Protein AF-A0A821FX64-F1 (afdb_monomer_lite)

pLDDT: mean 73.26, std 17.86, range [36.28, 92.06]

Foldseek 3Di:
DDDDPPPCPPPPPVPDDPDDPVVVLVVLLVQLVCLVVVDPDPVSSVVSLVVSLVVCVVVVHDNVVSVVSVVVSVVVCVVVVPPDDDPPPDD

Sequence (91 aa):
MVYHKSAAEPYAVPFIFDHPKHTFVNVIQTSLTRAVRYSSTFETFNNERCYIKLTLLLNGYSSSFSDKEFRNFFTDYLSTNSFMPFITHET

Secondary structure (DSSP, 8-state):
-------------TTS----HHHHHHHHHHHHHHHHHH-SSHHHHHHHHHHHHHHHHHTT--HHHHHHHHHHHHHHHHHH-TT--------

Structure (mmCIF, N/CA/C/O backbone):
data_AF-A0A821FX64-F1
#
_entry.id   AF-A0A821FX64-F1
#
loop_
_atom_site.group_PDB
_atom_site.id
_atom_site.type_symbol
_atom_site.label_atom_id
_atom_site.label_alt_id
_atom_site.label_comp_id
_atom_site.label_asym_id
_atom_site.label_entity_id
_atom_site.label_seq_id
_atom_site.pdbx_PDB_ins_code
_atom_site.Cartn_x
_atom_site.Cartn_y
_atom_site.Cartn_z
_atom_site.occupancy
_atom_site.B_iso_or_equiv
_atom_site.auth_seq_id
_atom_site.auth_comp_id
_atom_site.auth_asym_id
_atom_site.auth_atom_id
_atom_site.pdbx_PDB_model_num
ATOM 1 N N . MET A 1 1 ? 30.753 -28.690 18.390 1.00 36.28 1 MET A N 1
ATOM 2 C CA . MET A 1 1 ? 29.471 -28.097 18.827 1.00 36.28 1 MET A CA 1
ATOM 3 C C . MET A 1 1 ? 29.138 -26.973 17.871 1.00 36.28 1 MET A C 1
ATOM 5 O O . MET A 1 1 ? 29.894 -26.016 17.785 1.00 36.28 1 MET A O 1
ATOM 9 N N . VAL A 1 2 ? 28.086 -27.159 17.079 1.00 41.94 2 VAL A N 1
ATOM 10 C CA . VAL A 1 2 ? 27.653 -26.232 16.029 1.00 41.94 2 VAL A CA 1
ATOM 11 C C . VAL A 1 2 ? 26.605 -25.310 16.639 1.00 41.94 2 VAL A C 1
ATOM 13 O O . VAL A 1 2 ? 25.564 -25.782 17.089 1.00 41.94 2 VAL A O 1
ATOM 16 N N . TYR A 1 3 ? 26.889 -24.011 16.691 1.00 52.06 3 TYR A N 1
ATOM 17 C CA . TYR A 1 3 ? 25.958 -23.011 17.205 1.00 52.06 3 TYR A CA 1
ATOM 18 C C . TYR A 1 3 ? 24.933 -22.684 16.109 1.00 52.06 3 TYR A C 1
ATOM 20 O O . TYR A 1 3 ? 25.188 -21.860 15.235 1.00 52.06 3 TYR A O 1
ATOM 28 N N . HIS A 1 4 ? 23.784 -23.364 16.112 1.00 47.75 4 HIS A N 1
ATOM 29 C CA . HIS A 1 4 ? 22.642 -22.974 15.284 1.00 47.75 4 HIS A CA 1
ATOM 30 C C . HIS A 1 4 ? 21.883 -21.857 16.001 1.00 47.75 4 HIS A C 1
ATOM 32 O O . HIS A 1 4 ? 21.114 -22.099 16.930 1.00 47.75 4 HIS A O 1
ATOM 38 N N . LYS A 1 5 ? 22.097 -20.613 15.566 1.00 55.75 5 LYS A N 1
ATOM 39 C CA . LYS A 1 5 ? 21.178 -19.521 15.880 1.00 55.75 5 LYS A CA 1
ATOM 40 C C . LYS A 1 5 ? 19.919 -19.792 15.063 1.00 55.75 5 LYS A C 1
ATOM 42 O O . LYS A 1 5 ? 19.960 -19.682 13.841 1.00 55.75 5 LYS A O 1
ATOM 47 N N . SER A 1 6 ? 18.833 -20.191 15.721 1.00 53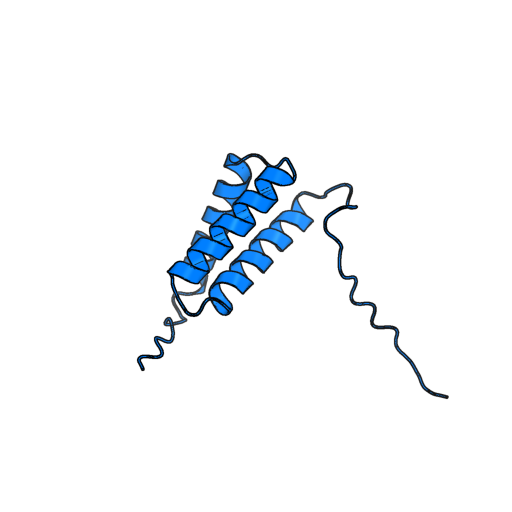.03 6 SER A N 1
ATOM 48 C CA . SER A 1 6 ? 17.523 -20.273 15.076 1.00 53.03 6 SER A CA 1
ATOM 49 C C . SER A 1 6 ? 17.099 -18.846 14.741 1.00 53.03 6 SER A C 1
ATOM 51 O O . SER A 1 6 ? 16.464 -18.160 15.538 1.00 53.03 6 SER A O 1
ATOM 53 N N . ALA A 1 7 ? 17.556 -18.351 13.591 1.00 55.50 7 ALA A N 1
ATOM 54 C CA . ALA A 1 7 ? 17.041 -17.154 12.958 1.00 55.50 7 ALA A CA 1
ATOM 55 C C . ALA A 1 7 ? 15.649 -17.496 12.422 1.00 55.50 7 ALA A C 1
ATOM 57 O O . ALA A 1 7 ? 15.416 -17.569 11.221 1.00 55.50 7 ALA A O 1
ATOM 58 N N . ALA A 1 8 ? 14.719 -17.744 13.341 1.00 53.03 8 ALA A N 1
ATOM 59 C CA . ALA A 1 8 ? 13.332 -17.451 13.085 1.00 53.03 8 ALA A CA 1
ATOM 60 C C . ALA A 1 8 ? 13.270 -15.927 12.960 1.00 53.03 8 ALA A C 1
ATOM 62 O O . ALA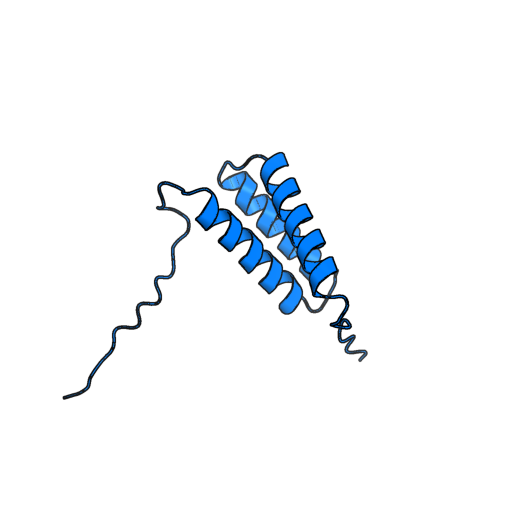 A 1 8 ? 13.046 -15.218 13.939 1.00 53.03 8 ALA A O 1
ATOM 63 N N . GLU A 1 9 ? 13.540 -15.405 11.762 1.00 56.38 9 GLU A N 1
ATOM 64 C CA . GLU A 1 9 ? 12.848 -14.192 11.356 1.00 56.38 9 GLU A CA 1
ATOM 65 C C . GLU A 1 9 ? 11.368 -14.501 11.590 1.00 56.38 9 GLU A C 1
ATOM 67 O O . GLU A 1 9 ? 10.866 -15.480 11.025 1.00 56.38 9 GLU A O 1
ATOM 72 N N . PRO A 1 10 ? 10.668 -13.785 12.485 1.00 55.72 10 PRO A N 1
ATOM 73 C CA . PRO A 1 10 ? 9.247 -13.988 12.601 1.00 55.72 10 PRO A CA 1
ATOM 74 C C . PRO A 1 10 ? 8.679 -13.506 11.272 1.00 55.72 10 PRO A C 1
ATOM 76 O O . PRO A 1 10 ? 8.519 -12.307 11.046 1.00 55.72 10 PRO A O 1
ATOM 79 N N . TYR A 1 11 ? 8.399 -14.442 10.368 1.00 52.25 11 TYR A N 1
ATOM 80 C CA . TYR A 1 11 ? 7.417 -14.230 9.325 1.00 52.25 11 TYR A CA 1
ATOM 81 C C . TYR A 1 11 ? 6.125 -13.936 10.078 1.00 52.25 11 TYR A C 1
ATOM 83 O O . TYR A 1 11 ? 5.415 -14.843 10.508 1.00 52.25 11 TYR A O 1
ATOM 91 N N . ALA A 1 12 ? 5.895 -12.654 10.361 1.00 53.94 12 ALA A N 1
ATOM 92 C CA . ALA A 1 12 ? 4.685 -12.174 10.984 1.00 53.94 12 ALA A CA 1
ATOM 93 C C . ALA A 1 12 ? 3.567 -12.453 9.986 1.00 53.94 12 ALA A C 1
ATOM 95 O O . ALA A 1 12 ? 3.327 -11.687 9.054 1.00 53.94 12 ALA A O 1
ATOM 96 N N . VAL A 1 13 ? 2.942 -13.616 10.140 1.00 54.22 13 VAL A N 1
ATOM 97 C CA . VAL A 1 13 ? 1.740 -13.979 9.411 1.00 54.22 13 VAL A CA 1
ATOM 98 C C . VAL A 1 13 ? 0.690 -12.932 9.799 1.00 54.22 13 VAL A C 1
ATOM 100 O O . VAL A 1 13 ? 0.379 -12.808 10.987 1.00 54.22 13 VAL A O 1
ATOM 103 N N . PRO A 1 14 ? 0.154 -12.146 8.850 1.00 51.75 14 PRO A N 1
ATOM 104 C CA . PRO A 1 14 ? -0.624 -10.945 9.162 1.00 51.75 14 PRO A CA 1
ATOM 105 C C . PRO A 1 14 ? -2.020 -11.232 9.744 1.00 51.75 14 PRO A C 1
ATOM 107 O O . PRO A 1 14 ? -2.814 -10.312 9.896 1.00 51.75 14 PRO A O 1
ATOM 110 N N . PHE A 1 15 ? -2.328 -12.483 10.096 1.00 50.84 15 PHE A N 1
ATOM 111 C CA . PHE A 1 15 ? -3.686 -12.930 10.404 1.00 50.84 15 PHE A CA 1
ATOM 112 C C . PHE A 1 15 ? -3.974 -13.168 11.898 1.00 50.84 15 PHE A C 1
ATOM 114 O O . PHE A 1 15 ? -5.107 -13.500 12.222 1.00 50.84 15 PHE A O 1
ATOM 121 N N . ILE A 1 16 ? -3.000 -13.006 12.814 1.00 48.12 16 ILE A N 1
ATOM 122 C CA . ILE A 1 16 ? -3.187 -13.345 14.252 1.00 48.12 16 ILE A CA 1
ATOM 123 C C . ILE A 1 16 ? -2.836 -12.204 15.227 1.00 48.12 16 ILE A C 1
ATOM 125 O O . ILE A 1 16 ? -2.724 -12.424 16.428 1.00 48.12 16 ILE A O 1
ATOM 129 N N . PHE A 1 17 ? -2.641 -10.971 14.761 1.00 47.91 17 PHE A N 1
ATOM 130 C CA . PHE A 1 17 ? -2.423 -9.868 15.704 1.00 47.91 17 PHE A CA 1
ATOM 131 C C . PHE A 1 17 ? -3.762 -9.302 16.186 1.00 47.91 17 PHE A C 1
ATOM 133 O O . PHE A 1 17 ? -4.572 -8.906 15.365 1.00 47.91 17 PHE A O 1
ATOM 140 N N . ASP A 1 18 ? -3.971 -9.171 17.494 1.00 51.47 18 ASP A N 1
ATOM 141 C CA . ASP A 1 18 ? -4.905 -8.188 18.063 1.00 51.47 18 ASP A CA 1
ATOM 142 C C . ASP A 1 18 ? -4.326 -6.792 17.753 1.00 51.47 18 ASP A C 1
ATOM 144 O O . ASP A 1 18 ? -3.371 -6.342 18.384 1.00 51.47 18 ASP A O 1
ATOM 148 N N . HIS A 1 19 ? -4.768 -6.166 16.661 1.00 56.38 19 HIS A N 1
ATOM 149 C CA . HIS A 1 19 ? -3.990 -5.167 15.916 1.00 56.38 19 HIS A CA 1
ATOM 150 C C . HIS A 1 19 ? -3.667 -3.855 16.675 1.00 56.38 19 HIS A C 1
ATOM 152 O O . HIS A 1 19 ? -4.558 -3.023 16.876 1.00 56.38 19 HIS A O 1
ATOM 158 N N . PRO A 1 20 ? -2.383 -3.513 16.917 1.00 61.16 20 PRO A N 1
ATOM 159 C CA . PRO A 1 20 ? -1.976 -2.119 17.026 1.00 61.16 20 PRO A CA 1
ATOM 160 C C . PRO A 1 20 ? -1.998 -1.512 15.617 1.00 61.16 20 PRO A C 1
ATOM 162 O O . PRO A 1 20 ? -1.341 -2.020 14.706 1.00 61.16 20 PRO A O 1
ATOM 165 N N . LYS A 1 21 ? -2.705 -0.389 15.431 1.00 60.34 21 LYS A N 1
ATOM 166 C CA . LYS A 1 21 ? -2.752 0.368 14.158 1.00 60.34 21 LYS A CA 1
ATOM 167 C C . LYS A 1 21 ? -1.360 0.581 13.536 1.00 60.34 21 LYS A C 1
ATOM 169 O O . LYS A 1 21 ? -1.218 0.550 12.320 1.00 60.34 21 LYS A O 1
ATOM 174 N N . HIS A 1 22 ? -0.336 0.733 14.376 1.00 61.22 22 HIS A N 1
ATOM 175 C CA . HIS A 1 22 ? 1.057 0.935 13.976 1.00 61.22 22 HIS A CA 1
ATOM 176 C C . HIS A 1 22 ? 1.666 -0.230 13.181 1.00 61.22 22 HIS A C 1
ATOM 178 O O . HIS A 1 22 ? 2.399 0.013 12.226 1.00 61.22 22 HIS A O 1
ATOM 184 N N . THR A 1 23 ? 1.347 -1.483 13.515 1.00 63.97 23 THR A N 1
ATOM 185 C CA . THR A 1 23 ? 1.914 -2.646 12.810 1.00 63.97 23 THR A CA 1
ATOM 186 C C . THR A 1 23 ? 1.434 -2.693 11.360 1.00 63.97 23 THR A C 1
ATOM 188 O O . THR A 1 23 ? 2.209 -3.000 10.459 1.00 63.97 23 THR A O 1
ATOM 191 N N . PHE A 1 24 ? 0.182 -2.304 11.109 1.00 72.31 24 PHE A N 1
ATOM 192 C CA . PHE A 1 24 ? -0.395 -2.307 9.762 1.00 72.31 24 PHE A CA 1
ATOM 193 C C . PHE A 1 24 ? 0.086 -1.155 8.896 1.00 72.31 24 PHE A C 1
ATOM 195 O O . PHE A 1 24 ? 0.322 -1.363 7.710 1.00 72.31 24 PHE A O 1
ATOM 202 N N . VAL A 1 25 ? 0.300 0.027 9.477 1.00 76.56 25 VAL A N 1
ATOM 203 C CA . VAL A 1 25 ? 0.916 1.150 8.752 1.00 76.56 25 VAL A CA 1
ATOM 204 C C . VAL A 1 25 ? 2.282 0.733 8.203 1.00 76.56 25 VAL A C 1
ATOM 206 O O . VAL A 1 25 ? 2.551 0.926 7.019 1.00 76.56 25 VAL A O 1
ATOM 209 N N . ASN A 1 26 ? 3.094 0.041 9.007 1.00 80.69 26 ASN A N 1
ATOM 210 C CA . ASN A 1 26 ? 4.387 -0.474 8.557 1.00 80.69 26 ASN A CA 1
ATOM 211 C C . ASN A 1 26 ? 4.250 -1.524 7.442 1.00 80.69 26 ASN A C 1
ATOM 213 O O . ASN A 1 26 ? 5.044 -1.520 6.501 1.00 80.69 26 ASN A O 1
ATOM 217 N N . VAL A 1 27 ? 3.244 -2.404 7.505 1.00 83.56 27 VAL A N 1
ATOM 218 C CA . VAL A 1 27 ? 2.965 -3.387 6.440 1.00 83.56 27 VAL A CA 1
ATOM 219 C C . VAL A 1 27 ? 2.579 -2.687 5.132 1.00 83.56 27 VAL A C 1
ATOM 221 O O . VAL A 1 27 ? 3.093 -3.048 4.071 1.00 83.56 27 VAL A O 1
ATOM 224 N N . ILE A 1 28 ? 1.734 -1.653 5.189 1.00 86.12 28 ILE A N 1
ATOM 225 C CA . ILE A 1 28 ? 1.332 -0.862 4.014 1.00 86.12 28 ILE A CA 1
ATOM 226 C C . ILE A 1 28 ? 2.540 -0.131 3.422 1.00 86.12 28 ILE A C 1
ATOM 228 O O . ILE A 1 28 ? 2.804 -0.242 2.229 1.00 86.12 28 ILE A O 1
ATOM 232 N N . GLN A 1 29 ? 3.330 0.556 4.248 1.00 86.56 29 GLN A N 1
ATOM 233 C CA . GLN A 1 29 ? 4.526 1.262 3.782 1.00 86.56 29 GLN A CA 1
ATOM 234 C C . GLN A 1 29 ? 5.562 0.307 3.175 1.00 86.56 29 GLN A C 1
ATOM 236 O O . GLN A 1 29 ? 6.132 0.591 2.120 1.00 86.56 29 GLN A O 1
ATOM 241 N N . THR A 1 30 ? 5.790 -0.848 3.804 1.00 85.88 30 THR A N 1
ATOM 242 C CA . THR A 1 30 ? 6.758 -1.844 3.320 1.00 85.88 30 THR A CA 1
ATOM 243 C C . THR A 1 30 ? 6.299 -2.473 2.008 1.00 85.88 30 THR A C 1
ATOM 245 O O . THR A 1 30 ? 7.102 -2.614 1.087 1.00 85.88 30 THR A O 1
ATOM 248 N N . SER A 1 31 ? 5.015 -2.826 1.894 1.00 87.88 31 SER A N 1
ATOM 249 C CA . SER A 1 31 ? 4.449 -3.384 0.659 1.00 87.88 31 SER A CA 1
ATOM 250 C C . SER A 1 31 ? 4.482 -2.374 -0.487 1.00 87.88 31 SER A C 1
ATOM 252 O O . SER A 1 31 ? 4.951 -2.718 -1.565 1.00 87.88 31 SER A O 1
ATOM 254 N N . LEU A 1 32 ? 4.119 -1.110 -0.248 1.00 88.81 32 LEU A N 1
ATOM 255 C CA . LEU A 1 32 ? 4.217 -0.051 -1.258 1.00 88.81 32 LEU A CA 1
ATOM 256 C C . LEU A 1 32 ? 5.666 0.242 -1.668 1.00 88.81 32 LEU A C 1
ATOM 258 O O . LEU A 1 32 ? 5.949 0.388 -2.854 1.00 88.81 32 LEU A O 1
ATOM 262 N N . THR A 1 33 ? 6.606 0.270 -0.720 1.00 88.12 33 THR A N 1
ATOM 263 C CA . THR A 1 33 ? 8.037 0.462 -1.026 1.00 88.12 33 THR A CA 1
ATOM 264 C C . THR A 1 33 ? 8.578 -0.674 -1.890 1.00 88.12 33 THR A C 1
ATOM 266 O O . THR A 1 33 ? 9.334 -0.435 -2.830 1.00 88.12 33 THR A O 1
ATOM 269 N N . ARG A 1 34 ? 8.190 -1.917 -1.584 1.00 87.00 34 ARG A N 1
ATOM 270 C CA . ARG A 1 34 ? 8.535 -3.085 -2.401 1.00 87.00 34 ARG A CA 1
ATOM 271 C C . ARG A 1 34 ? 7.922 -2.980 -3.790 1.00 87.00 34 ARG A C 1
ATOM 273 O O . ARG A 1 34 ? 8.659 -3.155 -4.753 1.00 87.00 34 ARG A O 1
ATOM 280 N N . ALA A 1 35 ? 6.650 -2.601 -3.885 1.00 88.38 35 ALA A N 1
ATOM 281 C CA . ALA A 1 35 ? 5.971 -2.441 -5.161 1.00 88.38 35 ALA A CA 1
ATOM 282 C C . ALA A 1 35 ? 6.683 -1.429 -6.061 1.00 88.38 35 ALA A C 1
ATOM 284 O O . ALA A 1 35 ? 6.967 -1.725 -7.216 1.00 88.38 35 ALA A O 1
ATOM 285 N N . VAL A 1 36 ? 7.062 -0.265 -5.523 1.00 86.88 36 VAL A N 1
ATOM 286 C CA . VAL A 1 36 ? 7.819 0.747 -6.279 1.00 86.88 36 VAL A CA 1
ATOM 287 C C . VAL A 1 36 ? 9.188 0.222 -6.729 1.00 86.88 36 VAL A C 1
ATOM 289 O O . VAL A 1 36 ? 9.610 0.506 -7.844 1.00 86.88 36 VAL A O 1
ATOM 292 N N . ARG A 1 37 ? 9.894 -0.536 -5.881 1.00 84.44 37 ARG A N 1
ATOM 293 C CA . ARG A 1 37 ? 11.252 -1.026 -6.180 1.00 84.44 37 ARG A CA 1
ATOM 294 C C . ARG A 1 37 ? 11.288 -2.205 -7.149 1.00 84.44 37 ARG A C 1
ATOM 296 O O . ARG A 1 37 ? 12.240 -2.315 -7.912 1.00 84.44 37 ARG A O 1
ATOM 303 N N . TYR A 1 38 ? 10.315 -3.108 -7.069 1.00 84.44 38 TYR A N 1
ATOM 304 C CA . TYR A 1 38 ? 10.290 -4.333 -7.872 1.00 84.44 38 TYR A CA 1
ATOM 305 C C . TYR A 1 38 ? 9.491 -4.192 -9.16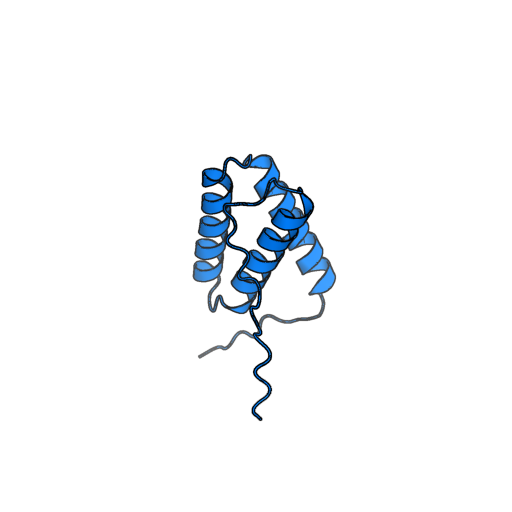5 1.00 84.44 38 TYR A C 1
ATOM 307 O O . TYR A 1 38 ? 9.666 -4.998 -10.077 1.00 84.44 38 TYR A O 1
ATOM 315 N N . SER A 1 39 ? 8.646 -3.170 -9.275 1.00 85.12 39 SER A N 1
ATOM 316 C CA . SER A 1 39 ? 7.909 -2.913 -10.504 1.00 85.12 39 SER A CA 1
ATOM 317 C C . SER A 1 39 ? 8.822 -2.346 -11.581 1.00 85.12 39 SER A C 1
ATOM 319 O O . SER A 1 39 ? 9.316 -1.228 -11.471 1.00 85.12 39 SER A O 1
ATOM 321 N N . SER A 1 40 ? 9.004 -3.106 -12.660 1.00 83.75 40 SER A N 1
ATOM 322 C CA . SER A 1 40 ? 9.755 -2.655 -13.837 1.00 83.75 40 SER A CA 1
ATOM 323 C C . SER A 1 40 ? 8.959 -1.674 -14.701 1.00 83.75 40 SER A C 1
ATOM 325 O O . SER A 1 40 ? 9.542 -0.870 -15.417 1.00 83.75 40 SER A O 1
ATOM 327 N N . THR A 1 41 ? 7.624 -1.728 -14.640 1.00 88.69 41 THR A N 1
ATOM 328 C CA . THR A 1 41 ? 6.733 -0.841 -15.398 1.00 88.69 41 THR A CA 1
ATOM 329 C C . THR A 1 41 ? 5.713 -0.165 -14.488 1.00 88.69 41 THR A C 1
ATOM 331 O O . THR A 1 41 ? 5.353 -0.669 -13.418 1.00 88.69 41 THR A O 1
ATOM 334 N N . PHE A 1 42 ? 5.188 0.972 -14.942 1.00 86.44 42 PHE A N 1
ATOM 335 C CA . PHE A 1 42 ? 4.115 1.662 -14.231 1.00 86.44 42 PHE A CA 1
ATOM 336 C C . PHE A 1 42 ? 2.838 0.813 -14.132 1.00 86.44 42 PHE A C 1
ATOM 338 O O . PHE A 1 42 ? 2.125 0.873 -13.133 1.00 86.44 42 PHE A O 1
ATOM 345 N N . GLU A 1 43 ? 2.562 -0.018 -15.138 1.00 89.12 43 GLU A N 1
ATOM 346 C CA . GLU A 1 43 ? 1.415 -0.925 -15.131 1.00 89.12 43 GLU A CA 1
ATOM 347 C C . GLU A 1 43 ? 1.559 -2.009 -14.058 1.00 89.12 43 GLU A C 1
ATOM 349 O O . GLU A 1 43 ? 0.645 -2.203 -13.255 1.00 89.12 43 GLU A O 1
ATOM 354 N N . THR A 1 44 ? 2.733 -2.647 -13.968 1.00 87.38 44 THR A N 1
ATOM 355 C CA . THR A 1 44 ? 3.019 -3.631 -12.909 1.00 87.38 44 THR A CA 1
ATOM 356 C C . THR A 1 44 ? 2.888 -3.015 -11.518 1.00 87.38 44 THR A C 1
ATOM 358 O O . THR A 1 44 ? 2.277 -3.619 -10.638 1.00 87.38 44 THR A O 1
ATOM 361 N N . PHE A 1 45 ? 3.332 -1.764 -11.358 1.00 89.69 45 PHE A N 1
ATOM 362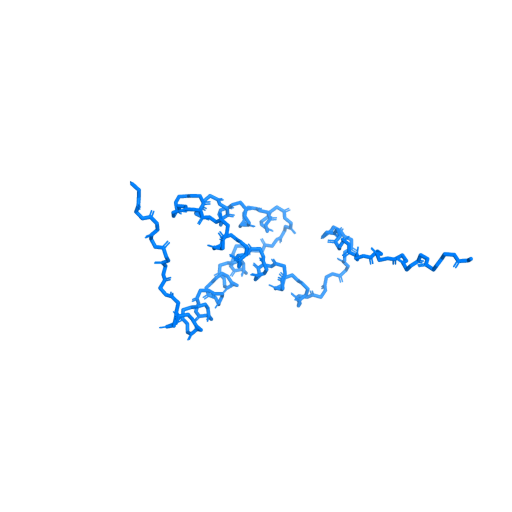 C CA . PHE A 1 45 ? 3.170 -1.023 -10.111 1.00 89.69 45 PHE A CA 1
ATOM 363 C C . PHE A 1 45 ? 1.701 -0.766 -9.774 1.00 89.69 45 PHE A C 1
ATOM 365 O O . PHE A 1 45 ? 1.273 -0.970 -8.637 1.00 89.69 45 PHE A O 1
ATOM 372 N N . ASN A 1 46 ? 0.904 -0.332 -10.751 1.00 89.88 46 ASN A N 1
ATOM 373 C CA . ASN A 1 46 ? -0.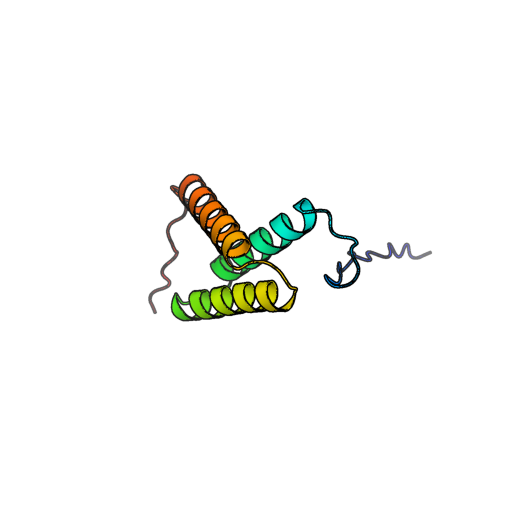517 -0.074 -10.539 1.00 89.88 46 ASN A CA 1
ATOM 374 C C . ASN A 1 46 ? -1.285 -1.350 -10.176 1.00 89.88 46 ASN A C 1
ATOM 376 O O . ASN A 1 46 ? -2.154 -1.306 -9.303 1.00 89.88 46 ASN A O 1
ATOM 380 N N . ASN A 1 47 ? -0.943 -2.479 -10.799 1.00 91.19 47 ASN A N 1
ATOM 381 C CA . ASN A 1 47 ? -1.533 -3.776 -10.481 1.00 91.19 47 ASN A CA 1
ATOM 382 C C . ASN A 1 47 ? -1.217 -4.188 -9.039 1.00 91.19 47 ASN A C 1
ATOM 384 O O . ASN A 1 47 ? -2.124 -4.554 -8.289 1.00 91.19 47 ASN A O 1
ATOM 388 N N . GLU A 1 48 ? 0.037 -4.045 -8.611 1.00 88.69 48 GLU A N 1
ATOM 389 C CA . GLU A 1 48 ? 0.450 -4.349 -7.241 1.00 88.69 48 GLU A CA 1
ATOM 390 C C . GLU A 1 48 ? -0.199 -3.396 -6.224 1.00 88.69 48 GLU A C 1
ATOM 392 O O . GLU A 1 48 ? -0.719 -3.826 -5.194 1.00 88.69 48 GLU A O 1
ATOM 397 N N . ARG A 1 49 ? -0.298 -2.103 -6.553 1.00 91.12 49 ARG A N 1
ATOM 398 C CA . ARG A 1 49 ? -1.021 -1.107 -5.750 1.00 91.12 49 ARG A CA 1
ATOM 399 C C . ARG A 1 49 ? -2.493 -1.485 -5.561 1.00 91.12 49 ARG A C 1
ATOM 401 O O . ARG A 1 49 ? -3.011 -1.407 -4.444 1.00 91.12 49 ARG A O 1
ATOM 408 N N . CYS A 1 50 ? -3.174 -1.888 -6.634 1.00 90.94 50 CYS A N 1
ATOM 409 C CA . CYS A 1 50 ? -4.559 -2.359 -6.585 1.00 90.94 50 CYS A CA 1
ATOM 410 C C . CYS A 1 50 ? -4.694 -3.634 -5.748 1.00 90.94 50 CYS A C 1
ATOM 412 O O . CYS A 1 50 ? -5.616 -3.733 -4.939 1.00 90.94 50 CYS A O 1
ATOM 414 N N . TYR A 1 51 ? -3.754 -4.569 -5.882 1.00 92.06 51 TYR A N 1
ATOM 415 C CA . TYR A 1 51 ? -3.721 -5.799 -5.096 1.00 92.06 51 TYR A CA 1
ATOM 416 C C . TYR A 1 51 ? -3.569 -5.530 -3.591 1.00 92.06 51 TYR A C 1
ATOM 418 O O . TYR A 1 51 ? -4.314 -6.086 -2.781 1.00 92.06 51 TYR A O 1
ATOM 426 N N . ILE A 1 52 ? -2.673 -4.616 -3.200 1.00 90.19 52 ILE A N 1
ATOM 427 C CA . ILE A 1 52 ? -2.502 -4.201 -1.799 1.00 90.19 52 ILE A CA 1
ATOM 428 C C . ILE A 1 52 ? -3.798 -3.568 -1.275 1.00 90.19 52 ILE A C 1
ATOM 430 O O . ILE A 1 52 ? -4.261 -3.917 -0.189 1.00 90.19 52 ILE A O 1
ATOM 434 N N . LYS A 1 53 ? -4.430 -2.677 -2.054 1.00 90.31 53 LYS A N 1
ATOM 435 C CA . LYS A 1 53 ? -5.701 -2.046 -1.664 1.00 90.31 53 LYS A CA 1
ATOM 436 C C . LYS A 1 53 ? -6.818 -3.078 -1.482 1.00 90.31 53 LYS A C 1
ATOM 438 O O . LYS A 1 53 ? -7.518 -3.032 -0.475 1.00 90.31 53 LYS A O 1
ATOM 443 N N . LEU A 1 54 ? -6.957 -4.028 -2.406 1.00 91.06 54 LEU A N 1
ATOM 444 C CA . LEU A 1 54 ? -7.921 -5.128 -2.294 1.00 91.06 54 LEU A CA 1
ATOM 445 C C . LEU A 1 54 ? -7.664 -5.979 -1.051 1.00 91.06 54 LEU A C 1
ATOM 447 O O . LEU A 1 54 ? -8.596 -6.278 -0.313 1.00 91.06 54 LEU A O 1
ATOM 451 N N . THR A 1 55 ? -6.402 -6.304 -0.778 1.00 87.88 55 THR A N 1
ATOM 452 C CA . THR A 1 55 ? -6.011 -7.065 0.413 1.00 87.88 55 THR A CA 1
ATOM 453 C C . THR A 1 55 ? -6.419 -6.337 1.695 1.00 87.88 55 THR A C 1
ATOM 455 O O . THR A 1 55 ? -6.935 -6.960 2.618 1.00 87.88 55 THR A O 1
ATOM 458 N N . LEU A 1 56 ? -6.256 -5.012 1.765 1.00 86.50 56 LEU A N 1
ATOM 459 C CA . LEU A 1 56 ? -6.712 -4.229 2.918 1.00 86.50 56 LEU A CA 1
ATOM 460 C C . LEU A 1 56 ? -8.241 -4.251 3.058 1.00 86.50 56 LEU A C 1
ATOM 462 O O . LEU A 1 56 ? -8.757 -4.488 4.147 1.00 86.50 56 LEU A O 1
ATOM 466 N N . LEU A 1 57 ? -8.977 -4.064 1.964 1.00 87.69 57 LEU A N 1
ATOM 467 C CA . LEU A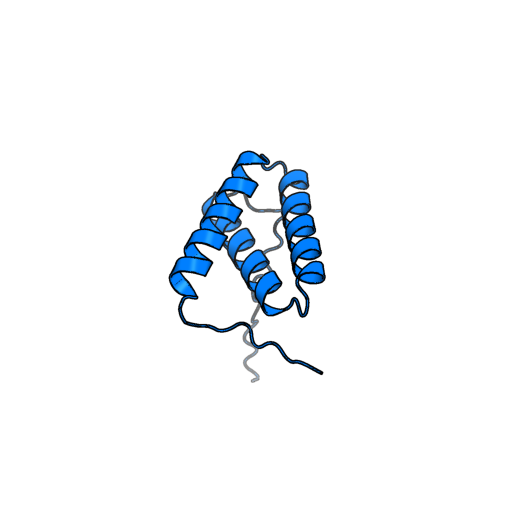 1 57 ? -10.442 -4.110 2.000 1.00 87.69 57 LEU A CA 1
ATOM 468 C C . LEU A 1 57 ? -10.961 -5.484 2.456 1.00 87.69 57 LEU A C 1
ATOM 470 O O . LEU A 1 57 ? -11.870 -5.550 3.280 1.00 87.69 57 LEU A O 1
ATOM 474 N N . LEU A 1 58 ? -10.350 -6.575 1.980 1.00 86.94 58 LEU A N 1
ATOM 475 C CA . LEU A 1 58 ? -10.697 -7.944 2.382 1.00 86.94 58 LEU A CA 1
ATOM 476 C C . LEU A 1 58 ? -10.416 -8.222 3.864 1.00 86.94 58 LEU A C 1
ATOM 478 O O . LEU A 1 58 ? -11.143 -8.990 4.486 1.00 86.94 58 LEU A O 1
ATOM 482 N N . ASN A 1 59 ? -9.411 -7.564 4.444 1.00 84.19 59 ASN A N 1
ATOM 483 C CA . ASN A 1 59 ? -9.119 -7.632 5.878 1.00 84.19 59 ASN A CA 1
ATOM 484 C C . ASN A 1 59 ? -10.025 -6.714 6.730 1.00 84.19 59 ASN A C 1
ATOM 486 O O . ASN A 1 59 ? -9.783 -6.543 7.921 1.00 84.19 59 ASN A O 1
ATOM 490 N N . GLY A 1 60 ? -11.069 -6.114 6.145 1.00 82.81 60 GLY A N 1
ATOM 491 C CA . GLY A 1 60 ? -12.051 -5.301 6.868 1.00 82.81 60 GLY A CA 1
ATOM 492 C C . GLY A 1 60 ? -11.628 -3.850 7.105 1.00 82.81 60 GLY A C 1
ATOM 493 O O . GLY A 1 60 ? -12.283 -3.134 7.866 1.00 82.81 60 GLY A O 1
ATOM 494 N N . TYR A 1 61 ? -10.557 -3.379 6.459 1.00 84.12 61 TYR A N 1
ATOM 495 C CA . TYR A 1 61 ? -10.173 -1.972 6.537 1.00 84.12 61 TYR A CA 1
ATOM 496 C C . TYR A 1 61 ? -11.093 -1.097 5.679 1.00 84.12 61 TYR A C 1
ATOM 498 O O . TYR A 1 61 ? -11.505 -1.466 4.581 1.00 84.12 61 TYR A O 1
ATOM 506 N N . SER A 1 62 ? -11.381 0.112 6.164 1.00 87.44 62 SER A N 1
ATOM 507 C CA . SER A 1 62 ? -12.121 1.108 5.383 1.00 87.44 62 SER A CA 1
ATOM 508 C C . SER A 1 62 ? -11.293 1.587 4.188 1.00 87.44 62 SER A C 1
ATOM 510 O O . SER A 1 62 ? -10.108 1.891 4.343 1.00 87.44 62 SER A O 1
ATOM 512 N N . SER A 1 63 ? -11.929 1.789 3.027 1.00 86.88 63 SER A N 1
ATOM 513 C CA . SER A 1 63 ? -11.261 2.414 1.872 1.00 86.88 63 SER A CA 1
ATOM 514 C C . SER A 1 63 ? -10.657 3.769 2.236 1.00 86.88 63 SER A C 1
ATOM 516 O O . SER A 1 63 ? -9.544 4.068 1.821 1.00 86.88 63 SER A O 1
ATOM 518 N N . SER A 1 64 ? -11.340 4.564 3.068 1.00 87.94 64 SER A N 1
ATOM 519 C CA . SER A 1 64 ? -10.840 5.880 3.489 1.00 87.94 64 SER A CA 1
ATOM 520 C C . SER A 1 64 ? -9.540 5.801 4.292 1.00 87.94 64 SER A C 1
ATOM 522 O O . SER A 1 64 ? -8.719 6.716 4.221 1.00 87.94 64 SER A O 1
ATOM 524 N N . PHE A 1 65 ? -9.333 4.707 5.033 1.00 87.00 65 PHE A N 1
ATOM 525 C CA . PHE A 1 65 ? -8.083 4.450 5.739 1.00 87.00 65 PHE A CA 1
ATOM 526 C C . PHE A 1 65 ? -6.970 4.112 4.745 1.00 87.00 65 PHE A C 1
ATOM 528 O O . PHE A 1 65 ? -5.937 4.776 4.752 1.00 87.00 65 PHE A O 1
ATOM 535 N N . SER A 1 66 ? -7.203 3.156 3.842 1.00 85.12 66 SER A N 1
ATOM 536 C CA . SER A 1 66 ? -6.225 2.786 2.813 1.00 85.12 66 SER A CA 1
ATOM 537 C C . SER A 1 66 ? -5.831 3.986 1.948 1.00 85.12 66 SER A C 1
ATOM 539 O O . SER A 1 66 ? -4.650 4.233 1.740 1.00 85.12 66 SER A O 1
ATOM 541 N N . ASP A 1 67 ? -6.801 4.788 1.509 1.00 89.69 67 ASP A N 1
ATOM 542 C CA . ASP A 1 67 ? -6.549 5.966 0.675 1.00 89.69 67 ASP A CA 1
ATOM 543 C C . ASP A 1 67 ? -5.721 7.030 1.413 1.00 89.69 67 ASP A C 1
ATOM 545 O O . ASP A 1 67 ? -4.836 7.656 0.823 1.00 89.69 67 ASP A O 1
ATOM 549 N N . LYS A 1 68 ? -5.955 7.209 2.721 1.00 91.19 68 LYS A N 1
ATOM 550 C CA . LYS A 1 68 ? -5.149 8.100 3.563 1.00 91.19 68 LYS A CA 1
ATOM 551 C C . LYS A 1 68 ? -3.704 7.611 3.669 1.00 91.19 68 LYS A C 1
ATOM 553 O O . LYS A 1 68 ? -2.793 8.403 3.446 1.00 91.19 68 LYS A O 1
ATOM 558 N N . GLU A 1 69 ? -3.495 6.337 3.990 1.00 88.94 69 GLU A N 1
ATOM 559 C CA . GLU A 1 69 ? -2.148 5.781 4.160 1.00 88.94 69 GLU A CA 1
ATOM 560 C C . GLU A 1 69 ? -1.361 5.779 2.846 1.00 88.94 69 GLU A C 1
ATOM 562 O O . GLU A 1 69 ? -0.175 6.098 2.834 1.00 88.94 69 GLU A O 1
ATOM 567 N N . PHE A 1 70 ? -2.023 5.524 1.716 1.00 90.50 70 PHE A N 1
ATOM 568 C CA . PHE A 1 70 ? -1.388 5.595 0.401 1.00 90.50 70 PHE A CA 1
ATOM 569 C C . PHE A 1 70 ? -0.989 7.036 0.078 1.00 90.50 70 PHE A C 1
ATOM 571 O O . PHE A 1 70 ? 0.130 7.280 -0.364 1.00 90.50 70 PHE A O 1
ATOM 578 N N . ARG A 1 71 ? -1.870 8.012 0.334 1.00 90.75 71 ARG A N 1
ATOM 579 C CA . ARG A 1 71 ? -1.552 9.431 0.126 1.00 90.75 71 ARG A CA 1
ATOM 580 C C . ARG A 1 71 ? -0.382 9.883 0.994 1.00 90.75 71 ARG A C 1
ATOM 582 O O . ARG A 1 71 ? 0.489 10.589 0.492 1.00 90.75 71 ARG A O 1
ATOM 589 N N . ASN A 1 72 ? -0.357 9.480 2.263 1.00 90.12 72 ASN A N 1
ATOM 590 C CA . ASN A 1 72 ? 0.762 9.759 3.159 1.00 90.12 72 ASN A CA 1
ATOM 591 C C . ASN A 1 72 ? 2.051 9.152 2.601 1.00 90.12 72 ASN A C 1
ATOM 593 O O . ASN A 1 72 ? 3.009 9.884 2.401 1.00 90.12 72 ASN A O 1
ATOM 597 N N . PHE A 1 73 ? 2.029 7.872 2.213 1.00 89.19 73 PHE A N 1
ATOM 598 C CA . PHE A 1 73 ? 3.178 7.216 1.592 1.00 89.19 73 PHE A CA 1
ATOM 599 C C . PHE A 1 73 ? 3.687 7.973 0.365 1.00 89.19 73 PHE A C 1
ATOM 601 O O . PHE A 1 73 ? 4.879 8.221 0.274 1.00 89.19 73 PHE A O 1
ATOM 608 N N . PHE A 1 74 ? 2.820 8.372 -0.570 1.00 86.19 74 PHE A N 1
ATOM 609 C CA . PHE A 1 74 ? 3.268 9.119 -1.749 1.00 86.19 74 PHE A CA 1
ATOM 610 C C . PHE A 1 74 ? 3.780 10.516 -1.393 1.00 86.19 74 PHE A C 1
ATOM 612 O O . PHE A 1 74 ? 4.731 10.978 -2.009 1.00 86.19 74 PHE A O 1
ATOM 619 N N . THR A 1 75 ? 3.199 11.180 -0.395 1.00 88.19 75 THR A N 1
ATOM 620 C CA . THR A 1 75 ? 3.670 12.494 0.072 1.00 88.19 75 THR A CA 1
ATOM 621 C C . THR A 1 75 ? 5.060 12.377 0.705 1.00 88.19 75 THR A C 1
ATOM 623 O O . THR A 1 75 ? 5.963 13.153 0.388 1.00 88.19 75 THR A O 1
ATOM 626 N N . ASP A 1 76 ? 5.264 11.355 1.533 1.00 86.88 76 ASP A N 1
ATOM 627 C CA . ASP A 1 76 ? 6.543 11.041 2.171 1.00 86.88 76 ASP A CA 1
ATOM 628 C C . ASP A 1 76 ? 7.573 10.582 1.132 1.00 86.88 76 ASP A C 1
ATOM 630 O O . ASP A 1 76 ? 8.711 11.044 1.113 1.00 86.88 76 ASP A O 1
ATOM 634 N N . TYR A 1 77 ? 7.169 9.724 0.198 1.00 81.06 77 TYR A N 1
ATOM 635 C CA . TYR A 1 77 ? 8.017 9.238 -0.882 1.00 81.06 77 TYR A CA 1
ATOM 636 C C . TYR A 1 77 ? 8.446 10.373 -1.812 1.00 81.06 77 TYR A C 1
ATOM 638 O O . TYR A 1 77 ? 9.615 10.433 -2.170 1.00 81.06 77 TYR A O 1
ATOM 646 N N . LEU A 1 78 ? 7.546 11.284 -2.192 1.00 76.19 78 LEU A N 1
ATOM 647 C CA . LEU A 1 78 ? 7.869 12.433 -3.044 1.00 76.19 78 LEU A CA 1
ATOM 648 C C . LEU A 1 78 ? 8.746 13.459 -2.317 1.00 76.19 78 LEU A C 1
ATOM 650 O O . LEU A 1 78 ? 9.677 13.989 -2.916 1.00 76.19 78 LEU A O 1
ATOM 654 N N . SER A 1 79 ? 8.490 13.714 -1.030 1.00 77.81 79 SER A N 1
ATOM 655 C CA . SER A 1 79 ? 9.332 14.615 -0.230 1.00 77.81 79 SER A CA 1
ATOM 656 C C . SER A 1 79 ? 10.730 14.041 0.024 1.00 77.81 79 SER A C 1
ATOM 658 O O . SER A 1 79 ? 11.703 14.791 0.038 1.00 77.81 79 SER A O 1
ATOM 660 N N . THR A 1 80 ? 10.851 12.716 0.144 1.00 72.69 80 THR A N 1
ATOM 661 C CA . THR A 1 80 ? 12.130 12.025 0.369 1.00 72.69 80 THR A CA 1
ATOM 662 C C . THR A 1 80 ? 12.898 11.760 -0.937 1.00 72.69 80 THR A C 1
ATOM 664 O O . THR A 1 80 ? 14.121 11.868 -0.960 1.00 72.69 80 THR A O 1
ATOM 667 N N . ASN A 1 81 ? 12.213 11.455 -2.050 1.00 60.06 81 ASN A N 1
ATOM 668 C CA . ASN A 1 81 ? 12.822 11.087 -3.343 1.00 60.06 81 ASN A CA 1
ATOM 669 C C . ASN A 1 81 ? 12.936 12.231 -4.358 1.00 60.06 81 ASN A C 1
ATOM 671 O O . ASN A 1 81 ? 13.141 11.973 -5.542 1.00 60.06 81 ASN A O 1
ATOM 675 N N . SER A 1 82 ? 12.957 13.487 -3.907 1.00 53.69 82 SER A N 1
ATOM 676 C CA . SER A 1 82 ? 13.524 14.605 -4.689 1.00 53.69 82 SER A CA 1
ATOM 677 C C . SER A 1 82 ? 14.954 14.309 -5.225 1.00 53.69 82 SER A C 1
ATOM 679 O O . SER A 1 82 ? 15.445 14.993 -6.116 1.00 53.69 82 SER A O 1
ATOM 681 N N . PHE A 1 83 ? 15.615 13.248 -4.730 1.00 45.19 83 PHE A N 1
ATOM 682 C CA . PHE A 1 83 ? 16.990 12.854 -5.055 1.00 45.19 83 PHE A CA 1
ATOM 683 C C . PHE A 1 83 ? 17.192 11.526 -5.813 1.00 45.19 83 PHE A C 1
ATOM 685 O O . PHE A 1 83 ? 18.344 11.165 -6.047 1.00 45.19 83 PHE A O 1
ATOM 692 N N . MET A 1 84 ? 16.154 10.782 -6.213 1.00 46.38 84 MET A N 1
ATOM 693 C CA . MET A 1 84 ? 16.351 9.514 -6.943 1.00 46.38 84 MET A CA 1
ATOM 694 C C . MET A 1 84 ? 15.641 9.541 -8.300 1.00 46.38 84 MET A C 1
ATOM 696 O O . MET A 1 84 ? 14.415 9.412 -8.340 1.00 46.38 84 MET A O 1
ATOM 700 N N . PRO A 1 85 ? 16.378 9.708 -9.418 1.00 45.97 85 PRO A N 1
ATOM 701 C CA . PRO A 1 85 ? 15.785 9.587 -10.736 1.00 45.97 85 PRO A CA 1
ATOM 702 C C . PRO A 1 85 ? 15.351 8.134 -10.923 1.00 45.97 85 PRO A C 1
ATOM 704 O O . PRO A 1 85 ? 16.098 7.203 -10.617 1.00 45.97 85 PRO A O 1
ATOM 707 N N . PHE A 1 86 ? 14.131 7.943 -11.422 1.00 49.59 86 PHE A N 1
ATOM 708 C CA . PHE A 1 86 ? 13.720 6.673 -12.000 1.00 49.59 86 PHE A CA 1
ATOM 709 C C . PHE A 1 86 ? 14.800 6.272 -13.006 1.00 49.59 86 PHE A C 1
ATOM 711 O O . PHE A 1 86 ? 15.002 6.973 -13.995 1.00 49.59 86 PHE A O 1
ATOM 718 N N . ILE A 1 87 ? 15.542 5.198 -12.728 1.00 46.62 87 ILE A N 1
ATOM 719 C CA . ILE A 1 87 ? 16.471 4.638 -13.706 1.00 46.62 87 ILE A CA 1
ATOM 720 C C . ILE A 1 87 ? 15.588 4.019 -14.784 1.00 46.62 87 ILE A C 1
ATOM 722 O O . ILE A 1 87 ? 15.145 2.878 -14.679 1.00 46.62 87 ILE A O 1
ATOM 726 N N . THR A 1 88 ? 15.271 4.820 -15.794 1.00 44.03 88 THR A N 1
ATOM 727 C CA . THR A 1 88 ? 14.730 4.354 -17.059 1.00 44.03 88 THR A CA 1
ATOM 728 C C . THR A 1 88 ? 15.829 3.537 -17.720 1.00 44.03 88 THR A C 1
ATOM 730 O O . THR A 1 88 ? 16.728 4.082 -18.359 1.00 44.03 88 THR A O 1
ATOM 733 N N . HIS A 1 89 ? 15.800 2.222 -17.523 1.00 41.50 89 HIS A N 1
ATOM 734 C CA . HIS A 1 89 ? 16.480 1.321 -18.440 1.00 41.50 89 HIS A CA 1
ATOM 735 C C . HIS A 1 89 ? 15.685 1.332 -19.746 1.00 41.50 89 HIS A C 1
ATOM 737 O O . HIS A 1 89 ? 14.709 0.604 -19.902 1.00 41.50 89 HIS A O 1
ATOM 743 N N . GLU A 1 90 ? 16.074 2.235 -20.643 1.00 41.88 90 GLU A N 1
ATOM 744 C CA . GLU A 1 90 ? 15.756 2.131 -22.061 1.00 41.88 90 GLU A CA 1
ATOM 745 C C . GLU A 1 90 ? 16.501 0.911 -22.624 1.00 41.88 90 GLU A C 1
ATOM 747 O O . GLU A 1 90 ? 17.713 0.769 -22.439 1.00 41.88 90 GLU A O 1
ATOM 752 N N . THR A 1 91 ? 15.757 0.020 -23.274 1.00 43.19 91 THR A N 1
ATOM 753 C CA . THR A 1 91 ? 16.261 -1.055 -24.141 1.00 43.19 91 THR A CA 1
ATOM 754 C C . THR A 1 91 ? 15.564 -0.965 -25.475 1.00 43.19 91 THR A C 1
ATOM 756 O O . THR A 1 91 ? 14.323 -0.787 -25.436 1.00 43.19 91 THR A O 1
#

Radius of gyration: 16.64 Å; chains: 1; bounding box: 42×43×43 Å